Protein AF-A0A959C9Y4-F1 (afdb_monomer)

Structure (mmCIF, N/CA/C/O backbone):
data_AF-A0A959C9Y4-F1
#
_entry.id   AF-A0A959C9Y4-F1
#
loop_
_atom_site.group_PDB
_atom_site.id
_atom_site.type_symbol
_atom_site.label_atom_id
_atom_site.label_alt_id
_atom_site.label_comp_id
_atom_site.label_asym_id
_atom_site.label_entity_id
_atom_site.label_seq_id
_atom_site.pdbx_PDB_ins_code
_atom_site.Cartn_x
_atom_site.Cartn_y
_atom_site.Cartn_z
_atom_site.occupancy
_atom_site.B_iso_or_equiv
_atom_site.auth_seq_id
_atom_site.auth_comp_id
_atom_site.auth_asym_id
_atom_site.auth_atom_id
_atom_site.pdbx_PDB_model_num
ATOM 1 N N . MET A 1 1 ? 0.784 -1.400 -13.984 1.00 91.06 1 MET A N 1
ATOM 2 C CA . MET A 1 1 ? 0.876 -0.414 -12.898 1.00 91.06 1 MET A CA 1
ATOM 3 C C . MET A 1 1 ? 2.322 -0.344 -12.455 1.00 91.06 1 MET A C 1
ATOM 5 O O . MET A 1 1 ? 2.901 -1.394 -12.172 1.00 91.06 1 MET A O 1
ATOM 9 N N . THR A 1 2 ? 2.916 0.842 -12.477 1.00 96.62 2 THR A N 1
ATOM 10 C CA . THR A 1 2 ? 4.256 1.086 -11.930 1.00 96.62 2 THR A CA 1
ATOM 11 C C . THR A 1 2 ? 4.220 1.134 -10.404 1.00 96.62 2 THR A C 1
ATOM 13 O O . THR A 1 2 ? 3.140 1.197 -9.807 1.00 96.62 2 THR A O 1
ATOM 16 N N . ILE A 1 3 ? 5.382 1.103 -9.750 1.00 96.06 3 ILE A N 1
ATOM 17 C CA . ILE A 1 3 ? 5.447 1.244 -8.293 1.00 96.06 3 ILE A CA 1
ATOM 18 C C . ILE A 1 3 ? 4.886 2.599 -7.849 1.00 96.06 3 ILE A C 1
ATOM 20 O O . ILE A 1 3 ? 4.101 2.651 -6.899 1.00 96.06 3 ILE A O 1
ATOM 24 N N . SER A 1 4 ? 5.223 3.689 -8.544 1.00 95.31 4 SER A N 1
ATOM 25 C CA . SER A 1 4 ? 4.693 5.019 -8.222 1.00 95.31 4 SER A CA 1
ATOM 26 C C . SER A 1 4 ? 3.171 5.076 -8.354 1.00 95.31 4 SER A C 1
ATOM 28 O O . SER A 1 4 ? 2.497 5.650 -7.495 1.00 95.31 4 SER A O 1
ATOM 30 N N . GLU A 1 5 ? 2.615 4.462 -9.403 1.00 97.25 5 GLU A N 1
ATOM 31 C CA . GLU A 1 5 ? 1.165 4.365 -9.598 1.00 97.25 5 GLU A CA 1
ATOM 32 C C . GLU A 1 5 ? 0.503 3.544 -8.488 1.00 97.25 5 GLU A C 1
ATOM 34 O O . GLU A 1 5 ? -0.492 3.983 -7.916 1.00 97.25 5 GLU A O 1
ATOM 39 N N . ALA A 1 6 ? 1.082 2.395 -8.135 1.00 97.25 6 ALA A N 1
ATOM 40 C CA . ALA A 1 6 ? 0.565 1.512 -7.095 1.00 97.25 6 ALA A CA 1
ATOM 41 C C . ALA A 1 6 ? 0.580 2.174 -5.711 1.00 97.25 6 ALA A C 1
ATOM 43 O O . ALA A 1 6 ? -0.372 2.032 -4.935 1.00 97.25 6 ALA A O 1
ATOM 44 N N . ARG A 1 7 ? 1.644 2.928 -5.410 1.00 96.50 7 ARG A N 1
ATOM 45 C CA . ARG A 1 7 ? 1.791 3.687 -4.166 1.00 96.50 7 ARG A CA 1
ATOM 46 C C . ARG A 1 7 ? 0.764 4.804 -4.073 1.00 96.50 7 ARG A C 1
ATOM 48 O O . ARG A 1 7 ? 0.094 4.910 -3.050 1.00 96.50 7 ARG A O 1
ATOM 55 N N . ARG A 1 8 ? 0.603 5.594 -5.138 1.00 96.75 8 ARG A N 1
ATOM 56 C CA . ARG A 1 8 ? -0.428 6.640 -5.201 1.00 96.75 8 ARG A CA 1
ATOM 57 C C . ARG A 1 8 ? -1.824 6.046 -5.031 1.00 96.75 8 ARG A C 1
ATOM 59 O O . ARG A 1 8 ? -2.544 6.464 -4.135 1.00 96.75 8 ARG A O 1
ATOM 66 N N . HIS A 1 9 ? -2.141 4.998 -5.788 1.00 98.00 9 HIS A N 1
ATOM 67 C CA . HIS A 1 9 ? -3.430 4.317 -5.695 1.00 98.00 9 HIS A CA 1
ATOM 68 C C . HIS A 1 9 ? -3.724 3.789 -4.282 1.00 98.00 9 HIS A C 1
ATOM 70 O O . HIS A 1 9 ? -4.848 3.914 -3.801 1.00 98.00 9 HIS A O 1
ATOM 76 N N . MET A 1 10 ? -2.722 3.235 -3.588 1.00 97.69 10 MET A N 1
ATOM 77 C CA . MET A 1 10 ? -2.879 2.778 -2.204 1.00 97.69 10 MET A CA 1
ATOM 78 C C . MET A 1 10 ? -3.150 3.944 -1.248 1.00 97.69 10 MET A C 1
ATOM 80 O O . MET A 1 10 ? -4.068 3.852 -0.441 1.00 97.69 10 MET A O 1
ATOM 84 N N . MET A 1 11 ? -2.404 5.047 -1.353 1.00 97.44 11 MET A N 1
ATOM 85 C CA . MET A 1 11 ? -2.640 6.228 -0.513 1.00 97.44 11 MET A CA 1
ATOM 86 C C . MET A 1 11 ? -4.046 6.799 -0.720 1.00 97.44 11 MET A C 1
ATOM 88 O O . MET A 1 11 ? -4.740 7.063 0.259 1.00 97.44 11 MET A O 1
ATOM 92 N N . ASP A 1 12 ? -4.489 6.916 -1.973 1.00 97.38 12 ASP A N 1
ATOM 93 C CA . ASP A 1 12 ? -5.825 7.419 -2.309 1.00 97.38 12 ASP A CA 1
ATOM 94 C C . ASP A 1 12 ? -6.922 6.481 -1.775 1.00 97.38 12 ASP A C 1
ATOM 96 O O . ASP A 1 12 ? -7.898 6.927 -1.172 1.00 97.38 12 ASP A O 1
ATOM 100 N N . SER A 1 13 ? -6.724 5.167 -1.920 1.00 97.19 13 SER A N 1
ATOM 101 C CA . SER A 1 13 ? -7.665 4.135 -1.463 1.00 97.19 13 SER A CA 1
ATOM 102 C C . SER A 1 13 ? -7.793 4.056 0.059 1.00 97.19 13 SER A C 1
ATOM 104 O O . SER A 1 13 ? -8.853 3.697 0.572 1.00 97.19 13 SER A O 1
ATOM 106 N N . LEU A 1 14 ? -6.716 4.356 0.787 1.00 97.06 14 LEU A N 1
ATOM 107 C CA . LEU A 1 14 ? -6.672 4.296 2.250 1.00 97.06 14 LEU A CA 1
ATOM 108 C C . LEU A 1 14 ? -6.993 5.645 2.906 1.00 97.06 14 LEU A C 1
ATOM 110 O O . LEU A 1 14 ? -7.424 5.674 4.060 1.00 97.06 14 LEU A O 1
ATOM 114 N N . GLY A 1 15 ? -6.839 6.754 2.177 1.00 93.62 15 GLY A N 1
ATOM 115 C CA . GLY A 1 15 ? -7.000 8.110 2.698 1.00 93.62 15 GLY A CA 1
ATOM 116 C C . GLY A 1 15 ? -8.373 8.378 3.315 1.00 93.62 15 GLY A C 1
ATOM 117 O O . GLY A 1 15 ? -8.454 9.073 4.323 1.00 93.62 15 GLY A O 1
ATOM 118 N N . GLY A 1 16 ? -9.441 7.774 2.782 1.00 92.88 16 GLY A N 1
ATOM 119 C CA . GLY A 1 16 ? -10.790 7.910 3.344 1.00 92.88 16 GLY A CA 1
ATOM 120 C C . GLY A 1 16 ? -10.960 7.294 4.739 1.00 92.88 16 GLY A C 1
ATOM 121 O O . GLY A 1 16 ? -11.795 7.760 5.508 1.00 92.88 16 GLY A O 1
ATOM 122 N N . ARG A 1 17 ? -10.170 6.267 5.081 1.00 93.06 17 ARG A N 1
ATOM 123 C CA . ARG A 1 17 ? -10.255 5.555 6.366 1.00 93.06 17 ARG A CA 1
ATOM 124 C C . ARG A 1 17 ? -9.217 6.038 7.375 1.00 93.06 17 ARG A C 1
ATOM 126 O O . ARG A 1 17 ? -9.549 6.231 8.537 1.00 93.06 17 ARG A O 1
ATOM 133 N N . TYR A 1 18 ? -7.979 6.199 6.924 1.00 93.25 18 TYR A N 1
ATOM 134 C CA . TYR A 1 18 ? -6.819 6.456 7.782 1.00 93.25 18 TYR A CA 1
ATOM 135 C C . TYR A 1 18 ? -6.382 7.932 7.764 1.00 93.25 18 TYR A C 1
ATOM 137 O O . TYR A 1 18 ? -5.580 8.381 8.575 1.00 93.25 18 TYR A O 1
ATOM 145 N N . GLY A 1 19 ? -6.901 8.733 6.832 1.00 94.81 19 GLY A N 1
ATOM 146 C CA . GLY A 1 19 ? -6.363 10.062 6.559 1.00 94.81 19 GLY A CA 1
ATOM 147 C C . GLY A 1 19 ? -5.038 10.005 5.791 1.00 94.81 19 GLY A C 1
ATOM 148 O O . GLY A 1 19 ? -4.381 8.970 5.676 1.00 94.81 19 GLY A O 1
ATOM 149 N N . SER A 1 20 ? -4.637 11.139 5.221 1.00 92.75 20 SER A N 1
ATOM 150 C CA . SER A 1 20 ? -3.516 11.211 4.275 1.00 92.75 20 SER A CA 1
ATOM 151 C C . SER A 1 20 ? -2.157 10.857 4.890 1.00 92.75 20 SER A C 1
ATOM 153 O O . SER A 1 20 ? -1.364 10.163 4.257 1.00 92.75 20 SER A O 1
ATOM 155 N N . GLY A 1 21 ? -1.881 11.305 6.119 1.00 95.25 21 GLY A N 1
ATOM 156 C CA . GLY A 1 21 ? -0.596 11.064 6.787 1.00 95.25 21 GLY A CA 1
ATOM 157 C C . GLY A 1 21 ? -0.375 9.594 7.153 1.00 95.25 21 GLY A C 1
ATOM 158 O O . GLY A 1 21 ? 0.700 9.037 6.911 1.00 95.25 21 GLY A O 1
ATOM 159 N N . GLU A 1 22 ? -1.407 8.945 7.691 1.00 94.75 22 GLU A N 1
ATOM 160 C CA . GLU A 1 22 ? -1.344 7.527 8.042 1.00 94.75 22 GLU A CA 1
ATOM 161 C C . GLU A 1 22 ? -1.351 6.654 6.783 1.00 94.75 22 GLU A C 1
ATOM 163 O O . GLU A 1 22 ? -0.511 5.765 6.664 1.00 94.75 22 GLU A O 1
ATOM 168 N N . ALA A 1 23 ? -2.183 6.969 5.782 1.00 97.00 23 ALA A N 1
ATOM 169 C CA . ALA A 1 23 ? -2.170 6.275 4.495 1.00 97.00 23 ALA A CA 1
ATOM 170 C C . ALA A 1 23 ? -0.790 6.332 3.810 1.00 97.00 23 ALA A C 1
ATO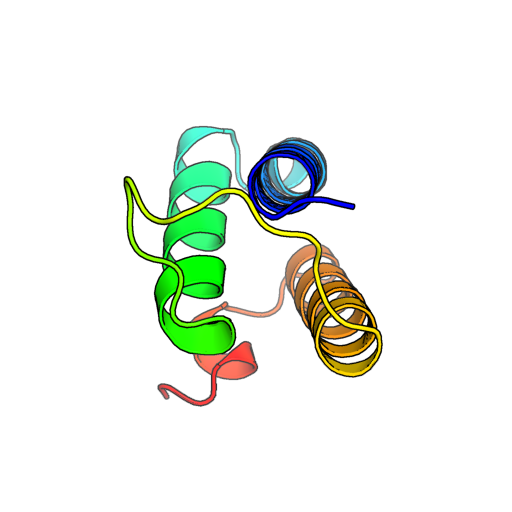M 172 O O . ALA A 1 23 ? -0.321 5.322 3.281 1.00 97.00 23 ALA A O 1
ATOM 173 N N . ALA A 1 24 ? -0.105 7.480 3.859 1.00 96.50 24 ALA A N 1
ATOM 174 C CA . ALA A 1 24 ? 1.258 7.618 3.343 1.00 96.50 24 ALA A CA 1
ATOM 175 C C . ALA A 1 24 ? 2.269 6.763 4.123 1.00 96.50 24 ALA A C 1
ATOM 177 O O . ALA A 1 24 ? 3.145 6.134 3.524 1.00 96.50 24 ALA A O 1
ATOM 178 N N . SER A 1 25 ? 2.131 6.703 5.449 1.00 96.12 25 SER A N 1
ATOM 179 C CA . SER A 1 25 ? 2.994 5.897 6.319 1.00 96.12 25 SER A CA 1
ATOM 180 C C . SER A 1 25 ? 2.802 4.399 6.071 1.00 96.12 25 SER A C 1
ATOM 182 O O . SER A 1 25 ? 3.783 3.680 5.881 1.00 96.12 25 SER A O 1
ATOM 184 N N . ILE A 1 26 ? 1.549 3.943 5.974 1.00 96.44 26 ILE A N 1
ATOM 185 C CA . ILE A 1 26 ? 1.192 2.560 5.631 1.00 96.44 26 ILE A CA 1
ATOM 186 C C . ILE A 1 26 ? 1.739 2.199 4.251 1.00 96.44 26 ILE A C 1
ATOM 188 O O . ILE A 1 26 ? 2.410 1.178 4.110 1.00 96.44 26 ILE A O 1
ATOM 192 N N . ALA A 1 27 ? 1.509 3.043 3.241 1.00 96.31 27 ALA A N 1
ATOM 193 C CA . ALA A 1 27 ? 2.026 2.797 1.902 1.00 96.31 27 ALA A CA 1
ATOM 194 C C . ALA A 1 27 ? 3.557 2.676 1.923 1.00 96.31 27 ALA A C 1
ATOM 196 O O . ALA A 1 27 ? 4.105 1.749 1.333 1.0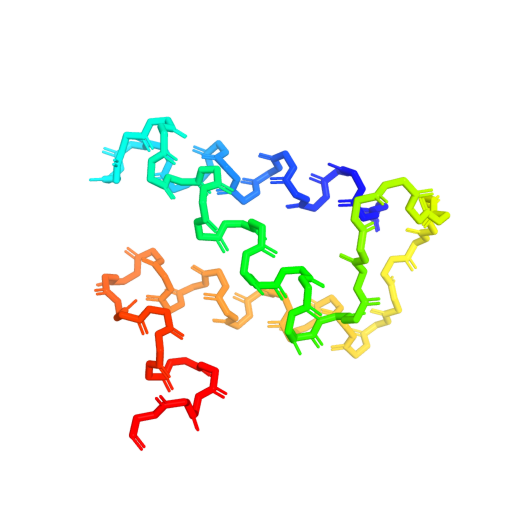0 96.31 27 ALA A O 1
ATOM 197 N N . ARG A 1 28 ? 4.266 3.551 2.648 1.00 95.12 28 ARG A N 1
ATOM 198 C CA . ARG A 1 28 ? 5.725 3.444 2.777 1.00 95.12 28 ARG A CA 1
ATOM 199 C C . ARG A 1 28 ? 6.147 2.083 3.335 1.00 95.12 28 ARG A C 1
ATOM 201 O O . ARG A 1 28 ? 6.958 1.423 2.696 1.00 95.12 28 ARG A O 1
ATOM 208 N N . ILE A 1 29 ? 5.564 1.663 4.459 1.00 95.31 29 ILE A N 1
ATOM 209 C CA . ILE A 1 29 ? 5.863 0.376 5.109 1.00 95.31 29 ILE A CA 1
ATOM 210 C C . ILE A 1 29 ? 5.613 -0.785 4.143 1.00 95.31 29 ILE A C 1
ATOM 212 O O . ILE A 1 29 ? 6.490 -1.615 3.933 1.00 95.31 29 ILE A O 1
ATOM 216 N N . VAL A 1 30 ? 4.452 -0.818 3.485 1.00 96.31 30 VAL A N 1
ATOM 217 C CA . VAL A 1 30 ? 4.109 -1.890 2.542 1.00 96.31 30 VAL A CA 1
ATOM 218 C C . VAL A 1 30 ? 5.116 -1.972 1.397 1.00 96.31 30 VAL A C 1
ATOM 220 O O . VAL A 1 30 ? 5.592 -3.058 1.075 1.00 96.31 30 VAL A O 1
ATOM 223 N N . PHE A 1 31 ? 5.458 -0.849 0.765 1.00 95.75 31 PHE A N 1
ATOM 224 C CA . PHE A 1 31 ? 6.383 -0.872 -0.368 1.00 95.75 31 PHE A CA 1
ATOM 225 C C . PHE A 1 31 ? 7.822 -1.192 0.049 1.00 95.75 31 PHE A C 1
ATOM 227 O O . PHE A 1 31 ? 8.511 -1.881 -0.702 1.00 95.75 31 PHE A O 1
ATOM 234 N N . GLU A 1 32 ? 8.261 -0.753 1.227 1.00 94.44 32 GLU A N 1
ATOM 235 C CA . GLU A 1 32 ? 9.589 -1.077 1.754 1.00 94.44 32 GLU A CA 1
ATOM 236 C C . GLU A 1 32 ? 9.690 -2.556 2.149 1.00 94.44 32 GLU A C 1
ATOM 238 O O . GLU A 1 32 ? 10.615 -3.235 1.704 1.00 94.44 32 GLU A O 1
ATOM 243 N N . ASP A 1 33 ? 8.709 -3.088 2.875 1.00 93.88 33 ASP A N 1
ATOM 244 C CA . ASP A 1 33 ? 8.818 -4.410 3.499 1.00 93.88 33 ASP A CA 1
ATOM 245 C C . ASP A 1 33 ? 8.258 -5.532 2.617 1.00 93.88 33 ASP A C 1
ATOM 247 O O . ASP A 1 33 ? 8.853 -6.606 2.511 1.00 93.88 33 ASP A O 1
ATOM 251 N N . ALA A 1 34 ? 7.132 -5.306 1.930 1.00 93.75 34 ALA A N 1
ATOM 252 C CA . ALA A 1 34 ? 6.542 -6.327 1.066 1.00 93.75 34 ALA A CA 1
ATOM 253 C C . ALA A 1 34 ? 7.186 -6.354 -0.324 1.00 93.75 34 ALA A C 1
ATOM 255 O O . ALA A 1 34 ? 7.341 -7.430 -0.899 1.00 93.75 34 ALA A O 1
ATOM 256 N N . PHE A 1 35 ? 7.574 -5.198 -0.865 1.00 93.50 35 PHE A N 1
ATOM 257 C CA . PHE A 1 35 ? 8.071 -5.086 -2.242 1.00 93.50 35 PHE A CA 1
ATOM 258 C C . PHE A 1 35 ? 9.562 -4.741 -2.332 1.00 93.50 35 PHE A C 1
ATOM 260 O O . PHE A 1 35 ? 10.097 -4.666 -3.437 1.00 93.50 35 PHE A O 1
ATOM 267 N N . SER A 1 36 ? 10.251 -4.540 -1.198 1.00 92.62 36 SER A N 1
ATOM 268 C CA . SER A 1 36 ? 11.666 -4.130 -1.169 1.00 92.62 36 SER A CA 1
ATOM 269 C C . SER A 1 36 ? 11.947 -2.847 -1.970 1.00 92.62 36 SER A C 1
ATOM 271 O O . SER A 1 36 ? 13.068 -2.620 -2.432 1.00 92.62 36 SER A O 1
ATOM 273 N N . VAL A 1 37 ? 10.940 -1.979 -2.129 1.00 92.06 37 VAL A N 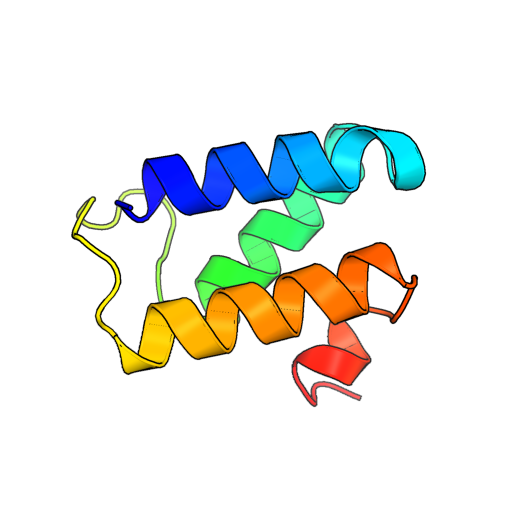1
ATOM 274 C CA . VAL A 1 37 ? 11.065 -0.699 -2.831 1.00 92.06 37 VAL A CA 1
ATOM 275 C C . VAL A 1 37 ? 11.276 0.428 -1.836 1.00 92.06 37 VAL A C 1
ATOM 277 O O . VAL A 1 37 ? 10.343 0.944 -1.219 1.00 92.06 37 VAL A O 1
ATOM 280 N N . ARG A 1 38 ? 12.526 0.877 -1.758 1.00 87.75 38 ARG A N 1
ATOM 281 C CA . ARG A 1 38 ? 12.914 2.049 -0.972 1.00 87.75 38 ARG A CA 1
ATOM 282 C C . ARG A 1 38 ? 12.588 3.350 -1.695 1.00 87.75 38 ARG A C 1
ATOM 284 O O . ARG A 1 38 ? 12.419 3.400 -2.915 1.00 87.75 38 ARG A O 1
ATOM 291 N N . SER A 1 39 ? 12.528 4.429 -0.925 1.00 81.50 39 SER A N 1
ATOM 292 C CA . SER A 1 39 ? 12.416 5.784 -1.469 1.00 81.50 39 SER A CA 1
ATOM 293 C C . SER A 1 39 ? 13.570 6.083 -2.439 1.00 81.50 39 SER A C 1
ATOM 295 O O . SER A 1 39 ? 14.728 5.839 -2.112 1.00 81.50 39 SER A O 1
ATOM 297 N N . GLY A 1 40 ? 13.246 6.583 -3.637 1.00 79.94 40 GLY A N 1
ATOM 298 C CA . GLY A 1 40 ? 14.224 6.847 -4.704 1.00 79.94 40 GLY A CA 1
ATOM 299 C C . GLY A 1 40 ? 14.639 5.625 -5.536 1.00 79.94 40 GLY A C 1
ATOM 300 O O . GLY A 1 40 ? 15.509 5.755 -6.393 1.00 79.94 40 GLY A O 1
ATOM 301 N N . GLY A 1 41 ? 14.041 4.449 -5.304 1.00 83.44 41 GLY A N 1
ATOM 302 C CA . GLY A 1 41 ? 14.244 3.269 -6.147 1.00 83.44 41 GLY A CA 1
ATOM 303 C C . GLY A 1 41 ? 13.672 3.426 -7.568 1.00 83.44 41 GLY A C 1
ATOM 304 O O . GLY A 1 41 ? 12.902 4.354 -7.826 1.00 83.44 41 GLY A O 1
ATOM 305 N N . PRO A 1 42 ? 14.027 2.520 -8.499 1.00 87.88 42 PRO A N 1
ATOM 306 C CA . PRO A 1 42 ? 13.550 2.579 -9.876 1.00 87.88 42 PRO A CA 1
ATOM 307 C C . PRO A 1 42 ? 12.031 2.390 -9.952 1.00 87.88 42 PRO A C 1
ATOM 309 O O . PRO A 1 42 ? 11.479 1.451 -9.372 1.00 87.88 42 PRO A O 1
ATOM 312 N N . ASP A 1 43 ? 11.362 3.251 -10.721 1.00 94.06 43 ASP A N 1
ATOM 313 C CA . ASP A 1 43 ? 9.925 3.143 -10.973 1.00 94.06 43 ASP A CA 1
ATOM 314 C C . ASP A 1 43 ? 9.636 2.104 -12.062 1.00 94.06 43 ASP A C 1
ATOM 316 O O . ASP A 1 43 ? 9.420 2.420 -13.232 1.00 94.06 43 ASP A O 1
ATOM 320 N N . ARG A 1 44 ? 9.704 0.829 -11.677 1.00 94.81 44 ARG A N 1
ATOM 321 C CA . ARG A 1 44 ? 9.415 -0.304 -12.562 1.00 94.81 44 ARG A CA 1
ATOM 322 C C . ARG A 1 44 ? 7.949 -0.720 -12.498 1.00 94.81 44 ARG A C 1
ATOM 324 O O . ARG A 1 44 ? 7.202 -0.339 -11.599 1.00 94.81 44 ARG A O 1
ATOM 331 N N . MET A 1 45 ? 7.543 -1.559 -13.444 1.00 96.69 45 MET A N 1
ATOM 332 C CA . MET A 1 45 ? 6.251 -2.237 -13.382 1.00 96.69 45 MET A CA 1
ATOM 333 C C . MET A 1 45 ? 6.253 -3.305 -12.284 1.00 96.69 45 MET A C 1
ATOM 335 O O . MET A 1 45 ? 7.266 -3.974 -12.065 1.00 96.69 45 MET A O 1
ATOM 339 N N . LEU A 1 46 ? 5.107 -3.463 -11.618 1.00 94.62 46 LEU A N 1
ATOM 340 C CA . LEU A 1 46 ? 4.832 -4.642 -10.799 1.00 94.62 46 LEU A CA 1
ATOM 341 C C . LEU A 1 46 ? 4.696 -5.866 -11.704 1.00 94.62 46 LEU A C 1
ATOM 343 O O . LEU A 1 46 ? 3.954 -5.835 -12.691 1.00 94.62 46 LEU A O 1
ATOM 347 N N . GLU A 1 47 ? 5.375 -6.945 -11.340 1.00 95.75 47 GLU A N 1
ATOM 348 C CA . GLU A 1 47 ? 5.190 -8.248 -11.967 1.00 95.75 47 GLU A CA 1
ATOM 349 C C . GLU A 1 47 ? 3.826 -8.848 -11.595 1.00 95.75 47 GLU A C 1
ATOM 351 O O . GLU A 1 47 ? 3.158 -8.398 -10.662 1.00 95.75 47 GLU A O 1
ATOM 356 N N . ALA A 1 48 ? 3.390 -9.892 -12.305 1.00 95.75 48 ALA A N 1
ATOM 357 C CA . ALA A 1 48 ? 2.071 -10.493 -12.084 1.00 95.75 48 ALA A CA 1
ATOM 358 C C . ALA A 1 48 ? 1.873 -10.984 -10.635 1.00 95.75 48 ALA A C 1
ATOM 360 O O . ALA A 1 48 ? 0.831 -10.725 -10.034 1.00 95.75 48 ALA A O 1
ATOM 361 N N . ALA A 1 49 ? 2.888 -11.630 -10.054 1.00 95.69 49 ALA 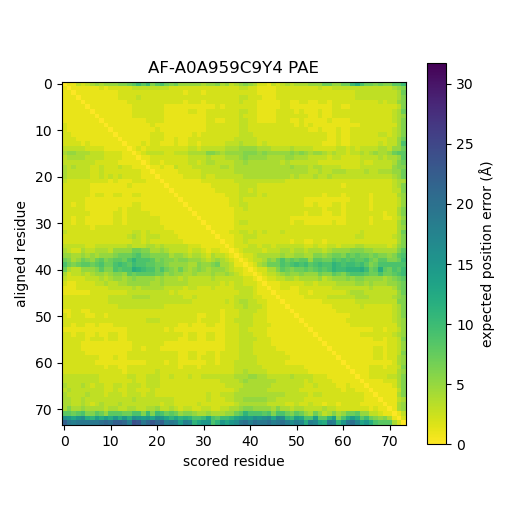A N 1
ATOM 362 C CA . ALA A 1 49 ? 2.846 -12.093 -8.667 1.00 95.69 49 ALA A CA 1
ATOM 363 C C . ALA A 1 49 ? 2.805 -10.925 -7.665 1.00 95.69 49 ALA A C 1
ATOM 365 O O . ALA A 1 49 ? 2.082 -10.971 -6.671 1.00 95.69 49 ALA A O 1
ATOM 366 N N . GLU A 1 50 ? 3.542 -9.849 -7.943 1.00 96.25 50 GLU A N 1
ATOM 367 C CA . GLU A 1 50 ? 3.553 -8.649 -7.106 1.00 96.25 50 GLU A CA 1
ATOM 368 C C . GLU A 1 50 ? 2.230 -7.885 -7.189 1.00 96.25 50 GLU A C 1
ATOM 370 O O . GLU A 1 50 ? 1.744 -7.385 -6.179 1.00 96.25 50 GLU A O 1
ATOM 375 N N . MET A 1 51 ? 1.613 -7.828 -8.369 1.00 97.19 51 MET A N 1
ATOM 376 C CA . MET A 1 51 ? 0.289 -7.243 -8.560 1.00 97.19 51 MET A CA 1
ATOM 377 C C . MET A 1 51 ? -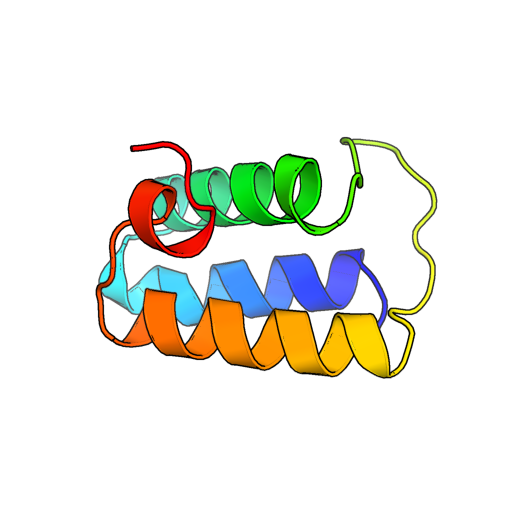0.770 -7.980 -7.736 1.00 97.19 51 MET A C 1
ATOM 379 O O . MET A 1 51 ? -1.615 -7.344 -7.108 1.00 97.19 51 MET A O 1
ATOM 383 N N . GLU A 1 52 ? -0.724 -9.312 -7.712 1.00 96.94 52 GLU A N 1
ATOM 384 C CA . GLU A 1 52 ? -1.668 -10.099 -6.920 1.00 96.94 52 GLU A CA 1
ATOM 385 C C . GLU A 1 52 ? -1.442 -9.897 -5.419 1.00 96.94 52 GLU A C 1
ATOM 387 O O . GLU A 1 52 ? -2.380 -9.610 -4.672 1.00 96.94 52 GLU A O 1
ATOM 392 N N . ARG A 1 53 ? -0.176 -9.909 -4.986 1.00 96.81 53 ARG A N 1
ATOM 393 C CA . ARG A 1 53 ? 0.190 -9.589 -3.602 1.00 96.81 53 ARG A CA 1
ATOM 394 C C . ARG A 1 53 ? -0.253 -8.178 -3.202 1.00 96.81 53 ARG A C 1
ATOM 396 O O . ARG A 1 53 ? -0.756 -7.989 -2.098 1.00 96.81 53 ARG A O 1
ATOM 403 N N . TYR A 1 54 ? -0.111 -7.201 -4.096 1.00 97.94 54 TYR A N 1
ATOM 404 C CA . TYR A 1 54 ? -0.565 -5.826 -3.891 1.00 97.94 54 TYR A CA 1
ATOM 405 C C . TYR A 1 54 ? -2.074 -5.755 -3.654 1.00 97.94 54 TYR A C 1
ATOM 407 O O . TYR A 1 54 ? -2.505 -5.135 -2.683 1.00 97.94 54 TYR A O 1
ATOM 415 N N . ARG A 1 55 ? -2.874 -6.412 -4.505 1.00 97.81 55 ARG A N 1
ATOM 416 C CA . ARG A 1 55 ? -4.339 -6.447 -4.360 1.00 97.81 55 ARG A CA 1
ATOM 417 C C . ARG A 1 55 ? -4.754 -7.074 -3.037 1.00 97.81 55 ARG A C 1
ATOM 419 O O . ARG A 1 55 ? -5.624 -6.532 -2.364 1.00 97.81 55 ARG A O 1
ATOM 426 N N . HIS A 1 56 ? -4.107 -8.173 -2.656 1.00 97.56 56 HIS A N 1
ATOM 427 C CA . HIS A 1 56 ? -4.393 -8.859 -1.401 1.00 97.56 56 HIS A CA 1
ATOM 428 C C . HIS A 1 56 ? -4.098 -7.973 -0.181 1.00 97.56 56 HIS A C 1
ATOM 430 O O . HIS A 1 56 ? -4.960 -7.805 0.680 1.00 97.56 56 HIS A O 1
ATOM 436 N N . ILE A 1 57 ? -2.921 -7.337 -0.143 1.00 97.62 57 ILE A N 1
ATOM 437 C CA . ILE A 1 57 ? -2.546 -6.404 0.932 1.00 97.62 57 ILE A CA 1
ATOM 438 C C . ILE A 1 57 ? -3.515 -5.218 0.987 1.00 97.62 57 ILE A C 1
ATOM 440 O O . ILE A 1 57 ? -3.993 -4.862 2.063 1.00 97.62 57 ILE A O 1
ATOM 444 N N . LEU A 1 58 ? -3.832 -4.610 -0.162 1.00 97.88 58 LEU A N 1
ATOM 445 C CA . LEU A 1 58 ? -4.740 -3.466 -0.218 1.00 97.88 58 LEU A CA 1
ATOM 446 C C . LEU A 1 58 ? -6.137 -3.825 0.305 1.00 97.88 58 LEU A C 1
ATOM 448 O O . LEU A 1 58 ? -6.694 -3.062 1.089 1.00 97.88 58 LEU A O 1
ATOM 452 N N . ALA A 1 59 ? -6.673 -4.986 -0.075 1.00 97.75 59 ALA A N 1
ATOM 453 C CA . ALA A 1 59 ? -7.981 -5.444 0.386 1.00 97.75 59 ALA A CA 1
ATO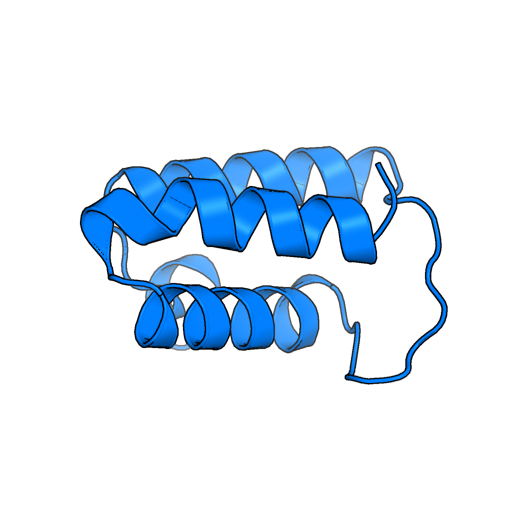M 454 C C . ALA A 1 59 ? -8.029 -5.620 1.914 1.00 97.75 59 ALA A C 1
ATOM 456 O O . ALA A 1 59 ? -8.987 -5.188 2.553 1.00 97.75 59 ALA A O 1
ATOM 457 N N . GLN A 1 60 ? -6.981 -6.196 2.513 1.00 97.44 60 GLN A N 1
ATOM 458 C CA . GLN A 1 60 ? -6.888 -6.355 3.967 1.00 97.44 60 GLN A CA 1
ATOM 459 C C . GLN A 1 60 ? -6.783 -5.001 4.687 1.00 97.44 60 GLN A C 1
ATOM 461 O O . GLN A 1 60 ? -7.510 -4.755 5.650 1.00 97.44 60 GLN A O 1
ATOM 466 N N . LEU A 1 61 ? -5.962 -4.077 4.178 1.00 97.31 61 LEU A N 1
ATOM 467 C CA . LEU A 1 61 ? -5.868 -2.717 4.724 1.00 97.31 61 LEU A CA 1
ATOM 468 C C . LEU A 1 61 ? -7.208 -1.971 4.626 1.00 97.31 61 LEU A C 1
ATOM 470 O O . LEU A 1 61 ? -7.619 -1.300 5.566 1.00 97.31 61 LEU A O 1
ATOM 474 N N . GLN A 1 62 ? -7.937 -2.111 3.518 1.00 96.25 62 GLN A N 1
ATOM 475 C CA . GLN A 1 62 ? -9.265 -1.506 3.367 1.00 96.25 62 GLN A CA 1
ATOM 476 C C . GLN A 1 62 ? -10.300 -2.105 4.331 1.00 96.25 62 GLN A C 1
ATOM 478 O O . GLN A 1 62 ? -11.171 -1.379 4.815 1.00 96.25 62 GLN A O 1
ATOM 483 N N . ALA A 1 63 ? -10.181 -3.396 4.653 1.00 96.00 63 ALA A N 1
ATOM 484 C CA . ALA A 1 63 ? -10.996 -4.057 5.672 1.00 96.00 63 ALA A CA 1
ATOM 485 C C . ALA A 1 63 ? -10.670 -3.587 7.103 1.00 96.00 63 ALA A C 1
ATOM 487 O O . ALA A 1 63 ? -11.470 -3.795 8.015 1.00 96.00 63 ALA A O 1
ATOM 488 N N . GLY A 1 64 ? -9.547 -2.892 7.298 1.00 94.81 64 GLY A N 1
ATOM 489 C CA . GLY A 1 64 ? -9.137 -2.363 8.592 1.00 94.81 64 GLY A CA 1
ATOM 490 C C . GLY A 1 64 ? -8.073 -3.183 9.307 1.00 94.81 64 GLY A C 1
ATOM 491 O O . GLY A 1 64 ? -7.781 -2.870 10.459 1.00 94.81 64 GLY A O 1
ATOM 492 N N . GLU A 1 65 ? -7.508 -4.200 8.656 1.00 95.06 65 GLU A N 1
ATOM 493 C CA . GLU A 1 65 ? -6.466 -5.034 9.250 1.00 95.06 65 GLU A CA 1
ATOM 494 C C . GLU A 1 65 ? -5.191 -4.208 9.510 1.00 95.06 65 GLU A C 1
ATOM 496 O O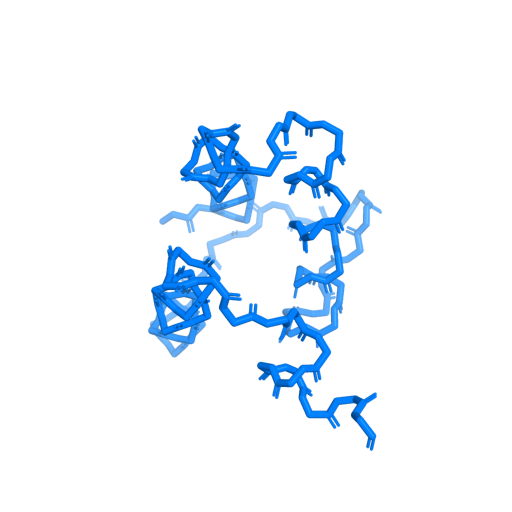 . GLU A 1 65 ? -4.732 -3.478 8.621 1.00 95.06 65 GLU A O 1
ATOM 501 N N . PRO A 1 66 ? -4.588 -4.299 10.710 1.00 93.25 66 PRO A N 1
ATOM 502 C CA . PRO A 1 66 ? -3.314 -3.657 11.006 1.00 93.25 66 PRO A CA 1
ATOM 503 C C . PRO A 1 66 ? -2.205 -4.105 10.050 1.00 93.25 66 PRO A C 1
ATOM 505 O O . PRO A 1 66 ? -1.988 -5.299 9.837 1.00 93.25 66 PRO A O 1
ATOM 508 N N . VAL A 1 67 ? -1.428 -3.147 9.531 1.00 94.56 67 VAL A N 1
ATOM 509 C CA . VAL A 1 67 ? -0.334 -3.431 8.583 1.00 94.56 67 VAL A CA 1
ATOM 510 C C . VAL A 1 67 ? 0.687 -4.433 9.140 1.00 94.56 67 VAL A 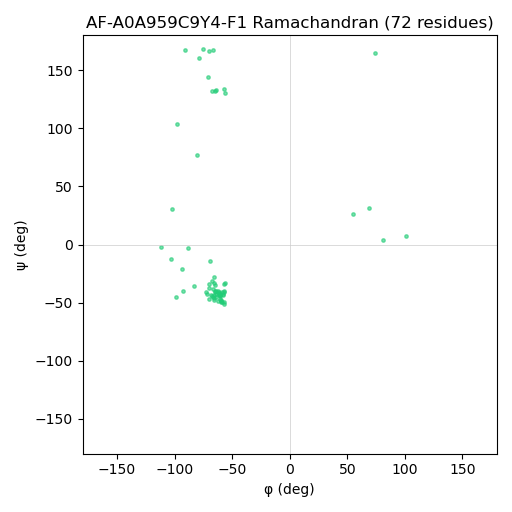C 1
ATOM 512 O O . VAL A 1 67 ? 1.199 -5.258 8.388 1.00 94.56 67 VAL A O 1
ATOM 515 N N . GLN A 1 68 ? 0.933 -4.432 10.457 1.00 91.44 68 GLN A N 1
ATOM 516 C CA . GLN A 1 68 ? 1.859 -5.382 11.087 1.00 91.44 68 GLN A CA 1
ATOM 517 C C . GLN A 1 68 ? 1.365 -6.832 10.988 1.00 91.44 68 GLN A C 1
ATOM 519 O O . GLN A 1 68 ? 2.177 -7.735 10.805 1.00 91.44 68 GLN A O 1
ATOM 524 N N . TYR A 1 69 ? 0.050 -7.067 11.056 1.00 93.50 69 TYR A N 1
ATOM 525 C CA . TYR A 1 69 ? -0.529 -8.408 10.912 1.00 93.50 69 TYR A CA 1
ATOM 526 C C . TYR A 1 69 ? -0.465 -8.892 9.468 1.00 93.50 69 TYR A C 1
ATOM 528 O O . TYR A 1 69 ? -0.087 -10.033 9.219 1.00 93.50 69 TYR A O 1
ATOM 536 N N . ILE A 1 70 ? -0.740 -8.002 8.515 1.00 92.94 70 ILE A N 1
ATOM 537 C CA . ILE A 1 70 ? -0.676 -8.309 7.081 1.00 92.94 70 ILE A CA 1
ATOM 538 C C . ILE A 1 70 ? 0.747 -8.699 6.658 1.00 92.94 70 ILE A C 1
ATOM 540 O O . ILE A 1 70 ? 0.938 -9.607 5.850 1.00 92.94 70 ILE A O 1
ATOM 544 N N . LEU A 1 71 ? 1.754 -8.007 7.196 1.00 91.50 71 LEU A N 1
ATOM 545 C CA . LEU A 1 71 ? 3.161 -8.239 6.865 1.00 91.50 71 LEU A CA 1
ATOM 546 C C . LEU A 1 71 ? 3.837 -9.301 7.747 1.00 91.50 71 LEU A C 1
ATOM 548 O O . LEU A 1 71 ? 4.993 -9.636 7.498 1.00 91.50 71 LEU A O 1
ATOM 552 N N . GLY A 1 72 ? 3.132 -9.848 8.743 1.00 83.81 72 GLY A N 1
ATOM 553 C CA . GLY A 1 72 ? 3.662 -10.873 9.645 1.00 83.81 72 GLY A CA 1
ATOM 554 C C . GLY A 1 72 ? 4.746 -10.367 10.604 1.00 83.81 72 GLY A C 1
ATOM 555 O O . GLY A 1 72 ? 5.649 -11.123 10.946 1.00 83.81 72 GLY A O 1
ATOM 556 N N . GLN A 1 73 ? 4.681 -9.099 11.019 1.00 70.75 73 GLN A N 1
ATOM 557 C CA . GLN A 1 73 ? 5.639 -8.448 11.928 1.00 70.75 73 GLN A CA 1
ATOM 558 C C . GLN A 1 73 ? 5.119 -8.326 13.376 1.00 70.75 73 GLN A C 1
ATOM 560 O O . GLN A 1 73 ? 5.439 -7.358 14.067 1.00 70.75 73 GLN A O 1
ATOM 565 N N . ALA A 1 74 ? 4.285 -9.272 13.819 1.00 53.62 74 ALA A N 1
ATOM 566 C CA . ALA A 1 74 ? 3.671 -9.284 15.151 1.00 53.62 74 ALA A CA 1
ATOM 567 C C . ALA A 1 74 ? 4.460 -10.104 16.177 1.00 53.62 74 ALA A C 1
ATOM 569 O O . ALA A 1 74 ? 5.032 -11.146 15.783 1.00 53.62 74 ALA A O 1
#

Solvent-accessible surface area (backbone atoms only — not comparable to full-atom values): 42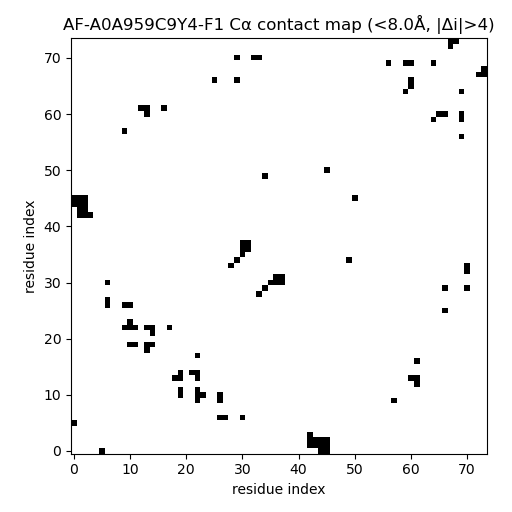74 Å² total; per-residue (Å²): 103,34,49,65,54,50,46,51,52,47,24,62,69,31,24,84,80,59,34,64,70,49,16,47,51,52,40,49,50,47,35,36,72,77,65,70,45,52,92,91,53,85,78,44,69,57,50,76,69,53,48,51,53,48,53,54,53,50,52,43,49,69,75,64,50,57,68,45,65,78,72,68,71,117

Secondary structure (DSSP, 8-state):
-BHHHHHHHHHHHHHHHHHHHHHHHHHHHHHHHTT---TT---PBPPHHHHHHHHHHHHHHHHT--HHHHTT--

Sequence (74 aa):
MTISEARRHMMDSLGGRYGSGEAASIARIVFEDAFSVRSGGPDRMLEAAEMERYRHILAQLQAGEPVQYILGQA

Radius of gyration: 11.35 Å; Cα contacts (8 Å, |Δi|>4): 59; chains: 1; bounding box: 25×23×28 Å

Mean predicted aligned error: 2.84 Å

Foldseek 3Di:
DWLVVLLVVQLVLLCVPQNNVVSNVLSQCCCCQVVVDHPPDDGGDQDPVRVVLSVVLSVCVSVVHDSCVSSVVD

pLDDT: mean 93.66, std 6.55, range [53.62, 98.0]

Nearest PDB structures (foldseek):
  5c8d-assembly2_F  TM=5.505E-01  e=8.644E+00  Thermus thermophilus HB27